Protein AF-A0A0F8YSF9-F1 (afdb_monomer_lite)

Radius of gyration: 15.32 Å; chains: 1; bounding box: 33×25×57 Å

Sequence (98 aa):
MSEEAEVYVSMKVKNFKENPVPSVQKLCTGGCGDMVWVDKKLEHVWSKIPILCMECALLQMDALDEDITITVLPESLQAMMMYHLEKKRQENGTSKNR

Foldseek 3Di:
DADEAEEQEFAFCVVPVDQLE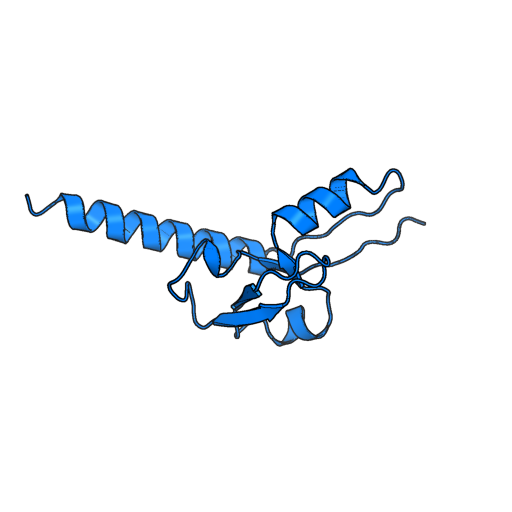CWDWDAQPLPPRTIGTDHPVCCVPCVVHGYHYPVSLVVVVVVPPDRHHYDHDPVSVVSVVVSVVVVVCVVVVVVPPD

Secondary structure (DSSP, 8-state):
-PPPEEEEEE-BGGG--S--SSEEEEE-TTSS--EEEEEGGGHHHHTTS-EEEHHHHHHHHHH--S---EEE-HHHHHHHHHHHHHHHHHHHHHTT--

Structure (mmCIF, N/CA/C/O backbone):
data_AF-A0A0F8YSF9-F1
#
_entry.id   AF-A0A0F8YSF9-F1
#
loop_
_atom_site.group_PDB
_atom_site.id
_atom_site.type_symbol
_atom_site.label_atom_id
_atom_site.label_alt_id
_atom_site.label_comp_id
_atom_site.label_asym_id
_atom_site.label_entity_id
_atom_site.label_seq_id
_atom_site.pdbx_PDB_ins_code
_atom_site.Cartn_x
_atom_site.Cartn_y
_atom_site.Cartn_z
_atom_site.occupancy
_atom_site.B_iso_or_equiv
_atom_site.auth_seq_id
_atom_site.auth_comp_id
_atom_site.auth_asym_id
_atom_site.auth_atom_id
_atom_site.pdbx_PDB_model_num
ATOM 1 N N . MET A 1 1 ? 16.317 8.908 -20.680 1.00 48.16 1 MET A N 1
ATOM 2 C CA . MET A 1 1 ? 15.081 9.494 -20.131 1.00 48.16 1 MET A CA 1
ATOM 3 C C . MET A 1 1 ? 14.679 8.564 -19.017 1.00 48.16 1 MET A C 1
ATOM 5 O O . MET A 1 1 ? 14.404 7.411 -19.305 1.00 48.16 1 MET A O 1
ATOM 9 N N . SER A 1 2 ? 14.812 9.021 -17.783 1.00 55.91 2 SER A N 1
ATOM 10 C CA . SER A 1 2 ? 14.513 8.267 -16.570 1.00 55.91 2 SER A CA 1
ATOM 11 C C . SER A 1 2 ? 12.999 8.053 -16.488 1.00 55.91 2 SER A C 1
ATOM 13 O O . SER A 1 2 ? 12.250 9.026 -16.577 1.00 55.91 2 SER A O 1
ATOM 15 N N . GLU A 1 3 ? 12.538 6.806 -16.423 1.00 58.66 3 GLU A N 1
ATOM 16 C CA . GLU A 1 3 ? 11.113 6.502 -16.264 1.00 58.66 3 GLU A CA 1
ATOM 17 C C . GLU A 1 3 ? 10.751 6.628 -14.777 1.00 58.66 3 GLU A C 1
ATOM 19 O O . GLU A 1 3 ? 11.287 5.914 -13.930 1.00 58.66 3 GLU A O 1
ATOM 24 N N . GLU A 1 4 ? 9.869 7.571 -14.439 1.00 66.44 4 GLU A N 1
ATOM 25 C CA . GLU A 1 4 ? 9.335 7.701 -13.081 1.00 66.44 4 GLU A CA 1
ATOM 26 C C . GLU A 1 4 ? 8.258 6.633 -12.856 1.00 66.44 4 GLU A C 1
ATOM 28 O O . GLU A 1 4 ? 7.282 6.548 -13.605 1.00 66.44 4 GLU A O 1
ATOM 33 N N . ALA A 1 5 ? 8.428 5.814 -11.818 1.00 73.12 5 ALA A N 1
ATOM 34 C CA . ALA A 1 5 ? 7.463 4.789 -11.444 1.00 73.12 5 ALA A CA 1
ATOM 35 C C . ALA A 1 5 ? 6.683 5.247 -10.205 1.00 73.12 5 ALA A C 1
ATOM 37 O O . ALA A 1 5 ? 7.207 5.300 -9.091 1.00 73.12 5 ALA A O 1
ATOM 38 N N . GLU A 1 6 ? 5.404 5.571 -10.385 1.00 82.94 6 GLU A N 1
ATOM 39 C CA . GLU A 1 6 ? 4.506 5.864 -9.269 1.00 82.94 6 GLU A CA 1
ATOM 40 C C . GLU A 1 6 ? 4.061 4.568 -8.592 1.00 82.94 6 GLU A C 1
ATOM 42 O O . GLU A 1 6 ? 3.613 3.629 -9.253 1.00 82.94 6 GLU A O 1
ATOM 47 N N . VAL A 1 7 ? 4.141 4.516 -7.261 1.00 86.19 7 VAL A N 1
ATOM 48 C CA . VAL A 1 7 ? 3.694 3.348 -6.491 1.00 86.19 7 VAL A CA 1
ATOM 49 C C . VAL A 1 7 ? 2.888 3.760 -5.266 1.00 86.19 7 VAL A C 1
ATOM 51 O O . VAL A 1 7 ? 3.155 4.761 -4.596 1.00 86.19 7 VAL A O 1
ATOM 54 N N . TYR A 1 8 ? 1.902 2.937 -4.924 1.00 88.19 8 TYR A N 1
ATOM 55 C CA . TYR A 1 8 ? 1.177 3.045 -3.668 1.00 88.19 8 TYR A CA 1
ATOM 56 C C . TYR A 1 8 ? 1.906 2.228 -2.601 1.00 88.19 8 TYR A C 1
ATOM 58 O O . TYR A 1 8 ? 1.869 0.996 -2.621 1.00 88.19 8 TYR A O 1
ATOM 66 N N . VAL A 1 9 ? 2.563 2.896 -1.653 1.00 88.00 9 VAL A N 1
ATOM 67 C CA . VAL A 1 9 ? 3.250 2.218 -0.544 1.00 88.00 9 VAL A CA 1
ATOM 68 C C . VAL A 1 9 ? 2.325 2.080 0.652 1.00 88.00 9 VAL A C 1
ATOM 70 O O . VAL A 1 9 ? 1.682 3.044 1.066 1.00 88.00 9 VAL A O 1
ATOM 73 N N . SER A 1 10 ? 2.290 0.885 1.240 1.00 87.69 10 SER A N 1
ATOM 74 C CA . SER A 1 10 ? 1.507 0.647 2.444 1.00 87.69 10 SER A CA 1
ATOM 75 C C . SER A 1 10 ? 2.076 -0.405 3.396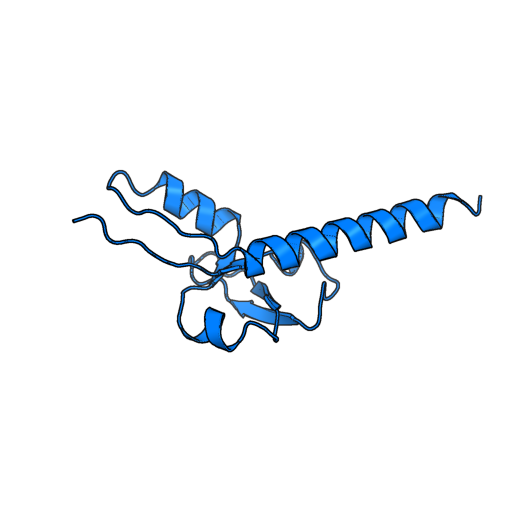 1.00 87.69 10 SER A C 1
ATOM 77 O O . SER A 1 10 ? 3.127 -1.013 3.187 1.00 87.69 10 SER A O 1
ATOM 79 N N . MET A 1 11 ? 1.365 -0.602 4.501 1.00 86.25 11 MET A N 1
ATOM 80 C CA . MET A 1 11 ? 1.764 -1.424 5.634 1.00 86.25 11 MET A CA 1
ATOM 81 C C . MET A 1 11 ? 1.210 -2.843 5.515 1.00 86.25 11 MET A C 1
ATOM 83 O O . MET A 1 11 ? 0.054 -3.057 5.143 1.00 86.25 11 MET A O 1
ATOM 87 N N . LYS A 1 12 ? 2.034 -3.827 5.884 1.00 90.75 12 LYS A N 1
ATOM 88 C CA . LYS A 1 12 ? 1.649 -5.243 5.884 1.00 90.75 12 LYS A CA 1
ATOM 89 C C . LYS A 1 12 ? 0.563 -5.516 6.923 1.00 90.75 12 LYS A C 1
ATOM 91 O O . LYS A 1 12 ? 0.710 -5.133 8.084 1.00 90.75 12 LYS A O 1
ATOM 96 N N . VAL A 1 13 ? -0.456 -6.284 6.543 1.00 88.69 13 VAL A N 1
ATOM 97 C CA . VAL A 1 13 ? -1.551 -6.706 7.436 1.00 88.69 13 VAL A CA 1
ATOM 98 C C . VAL A 1 13 ? -1.011 -7.474 8.645 1.00 88.69 13 VAL A C 1
ATOM 100 O O . VAL A 1 13 ? -1.462 -7.278 9.767 1.00 88.69 13 VAL A O 1
ATOM 103 N N . LYS A 1 14 ? 0.018 -8.309 8.454 1.00 87.19 14 LYS A N 1
ATOM 104 C CA . LYS A 1 14 ? 0.614 -9.096 9.548 1.00 87.19 14 LYS A CA 1
ATOM 105 C C . LYS A 1 14 ? 1.242 -8.239 10.656 1.00 87.19 14 LYS A C 1
ATOM 107 O O . LYS A 1 14 ? 1.259 -8.667 11.807 1.00 87.19 14 LYS A O 1
ATOM 112 N N . ASN A 1 15 ? 1.702 -7.032 10.317 1.00 82.25 15 ASN A N 1
ATOM 113 C CA . ASN A 1 15 ? 2.286 -6.083 11.267 1.00 82.25 15 ASN A CA 1
ATOM 114 C C . ASN A 1 15 ? 1.200 -5.235 11.958 1.00 82.25 15 ASN A C 1
ATOM 116 O O . ASN A 1 15 ? 1.443 -4.667 13.021 1.00 82.25 15 ASN A O 1
ATOM 120 N N . PHE A 1 16 ? 0.003 -5.164 11.366 1.00 76.56 16 PHE A N 1
ATOM 121 C CA . PHE A 1 16 ? -1.118 -4.335 11.805 1.00 76.56 16 PHE A CA 1
ATOM 122 C C . PHE A 1 16 ? -2.419 -5.115 11.645 1.00 76.56 16 PHE A C 1
ATOM 124 O O . PHE A 1 16 ? -3.112 -4.991 10.644 1.00 76.56 16 PHE A O 1
ATOM 131 N N . LYS A 1 17 ? -2.733 -5.974 12.619 1.00 72.31 17 LYS A N 1
ATOM 132 C CA . LYS A 1 17 ? -3.899 -6.873 12.532 1.00 72.31 17 LYS A CA 1
ATOM 133 C C . LYS A 1 17 ? -5.238 -6.131 12.530 1.00 72.31 17 LYS A C 1
ATOM 135 O O . LYS A 1 17 ? -6.229 -6.663 12.040 1.00 72.31 17 LYS A O 1
ATOM 140 N N . GLU A 1 18 ? -5.259 -4.922 13.076 1.00 73.56 18 GLU A N 1
ATOM 141 C CA . GLU A 1 18 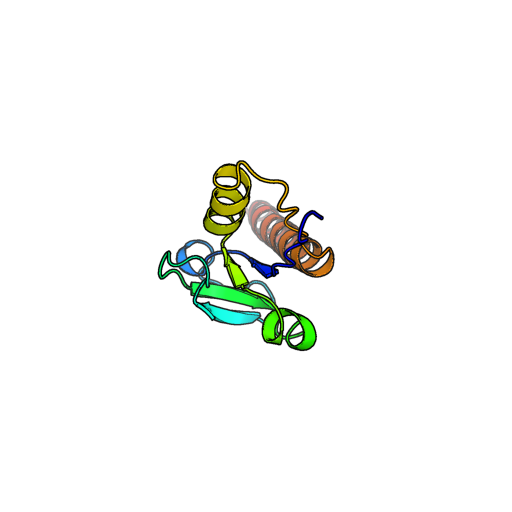? -6.426 -4.047 13.101 1.00 73.56 18 GLU A CA 1
ATOM 142 C C . GLU A 1 18 ? -6.460 -3.165 11.856 1.00 73.56 18 GLU A C 1
ATOM 144 O O . GLU A 1 18 ? -5.416 -2.738 11.365 1.00 73.56 18 GLU A O 1
ATOM 149 N N . ASN A 1 19 ? -7.665 -2.894 11.353 1.00 71.19 19 ASN A N 1
ATOM 150 C CA . ASN A 1 19 ? -7.854 -2.072 10.165 1.00 71.19 19 ASN A CA 1
ATOM 151 C C . ASN A 1 19 ? -7.557 -0.593 10.496 1.00 71.19 19 ASN A C 1
ATOM 153 O O . ASN A 1 19 ? -8.302 -0.010 11.286 1.00 71.19 19 ASN A O 1
ATOM 157 N N . PR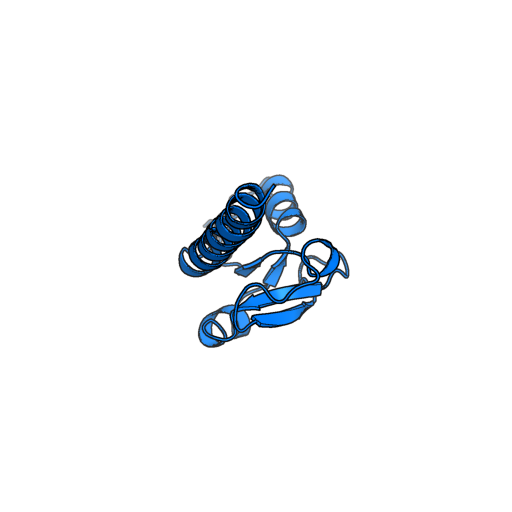O A 1 20 ? -6.496 0.018 9.933 1.00 64.94 20 PRO A N 1
ATOM 158 C CA . PRO A 1 20 ? -6.004 1.317 10.391 1.00 64.94 20 PRO A CA 1
ATOM 159 C C . PRO A 1 20 ? -6.888 2.518 10.009 1.00 64.94 20 PRO A C 1
ATOM 161 O O . PRO A 1 20 ? -6.868 3.536 10.689 1.00 64.94 20 PRO A O 1
ATOM 164 N N . VAL A 1 21 ? -7.666 2.397 8.933 1.00 69.62 21 VAL A N 1
ATOM 165 C CA . VAL A 1 21 ? -8.633 3.372 8.383 1.00 69.62 21 VAL A CA 1
ATOM 166 C C . VAL A 1 21 ? -9.751 2.567 7.683 1.00 69.62 21 VAL A C 1
ATOM 168 O O . VAL A 1 21 ? -9.740 1.343 7.795 1.00 69.62 21 VAL A O 1
ATOM 171 N N . PRO A 1 22 ? -10.741 3.135 6.961 1.00 76.81 22 PRO A N 1
ATOM 172 C CA . PRO A 1 22 ? -11.582 2.347 6.052 1.00 76.81 22 PRO A CA 1
ATOM 173 C C . PRO A 1 22 ? -10.744 1.727 4.919 1.00 76.81 22 PRO A C 1
ATOM 175 O O . PRO A 1 22 ? -10.723 2.221 3.796 1.00 76.81 22 PRO A O 1
ATOM 178 N N . SER A 1 23 ? -10.031 0.645 5.220 1.00 85.12 23 SER A N 1
ATOM 179 C CA . SER A 1 23 ? -9.068 0.012 4.319 1.00 85.12 23 SER A CA 1
ATOM 180 C C . SER A 1 23 ? -9.587 -1.323 3.807 1.00 85.12 23 SER A C 1
ATOM 182 O O . SER A 1 23 ? -10.400 -1.987 4.458 1.00 85.12 23 SER A O 1
ATOM 184 N N . VAL A 1 24 ? -9.060 -1.744 2.662 1.00 90.38 24 VAL A N 1
ATOM 185 C CA . VAL A 1 24 ? -9.198 -3.106 2.134 1.00 90.38 24 VAL A CA 1
ATOM 186 C C . VAL A 1 24 ? -7.834 -3.788 2.102 1.00 90.38 24 VAL A C 1
ATOM 188 O O . VAL A 1 24 ? -6.800 -3.124 2.132 1.00 90.38 24 VAL A O 1
ATOM 191 N N . GLN A 1 25 ? -7.817 -5.117 2.063 1.00 92.50 25 GLN A N 1
ATOM 192 C CA . GLN A 1 25 ? -6.573 -5.871 1.918 1.00 92.50 25 GLN A CA 1
ATOM 193 C C . GLN A 1 25 ? -6.267 -6.081 0.436 1.00 92.50 25 GLN A C 1
ATOM 195 O O . GLN A 1 25 ? -7.150 -6.460 -0.338 1.00 92.50 25 GLN A O 1
ATOM 200 N N . LYS A 1 26 ? -5.012 -5.866 0.044 1.00 94.00 26 LYS A N 1
ATOM 201 C CA . LYS A 1 26 ? -4.505 -6.158 -1.301 1.00 94.00 26 LYS A CA 1
ATOM 202 C C . LYS A 1 26 ? -3.188 -6.913 -1.214 1.00 94.00 26 LYS A C 1
ATOM 204 O O . LYS A 1 26 ? -2.457 -6.777 -0.237 1.00 94.00 26 LYS A O 1
ATOM 209 N N . LEU A 1 27 ? -2.903 -7.717 -2.230 1.00 95.88 27 LEU A N 1
ATOM 210 C CA . LEU A 1 27 ? -1.622 -8.401 -2.344 1.00 95.88 27 LEU A CA 1
ATOM 211 C C . LEU A 1 27 ? -0.538 -7.381 -2.713 1.00 95.88 27 LEU A C 1
ATOM 213 O O . LEU A 1 27 ? -0.756 -6.553 -3.596 1.00 95.88 27 LEU A O 1
ATOM 217 N N . CYS A 1 28 ? 0.619 -7.447 -2.055 1.00 94.56 28 CYS A N 1
ATOM 218 C CA . CYS A 1 28 ? 1.790 -6.682 -2.469 1.00 94.56 28 CYS A CA 1
ATOM 219 C C . CYS A 1 28 ? 2.241 -7.118 -3.873 1.00 94.56 28 CYS A C 1
ATOM 221 O O . CYS A 1 28 ? 2.517 -8.296 -4.106 1.00 94.56 28 CYS A O 1
ATOM 223 N N . THR A 1 29 ? 2.380 -6.166 -4.794 1.00 94.00 29 THR A N 1
ATOM 224 C CA . THR A 1 29 ? 2.812 -6.408 -6.177 1.00 94.00 29 THR A CA 1
ATOM 225 C C . THR A 1 29 ? 4.322 -6.603 -6.306 1.00 94.00 29 THR A C 1
ATOM 227 O O . THR A 1 29 ? 4.792 -7.009 -7.360 1.00 94.00 29 THR A O 1
ATOM 230 N N . GLY A 1 30 ? 5.088 -6.372 -5.235 1.00 89.31 30 GLY A N 1
ATOM 231 C CA . GLY A 1 30 ? 6.539 -6.578 -5.193 1.00 89.31 30 GLY A CA 1
ATOM 232 C C . GLY A 1 30 ? 6.973 -8.043 -5.062 1.00 89.31 30 GLY A C 1
ATOM 233 O O . GLY A 1 30 ? 8.154 -8.305 -4.870 1.00 89.31 30 GLY A O 1
ATOM 234 N N . GLY A 1 31 ? 6.039 -9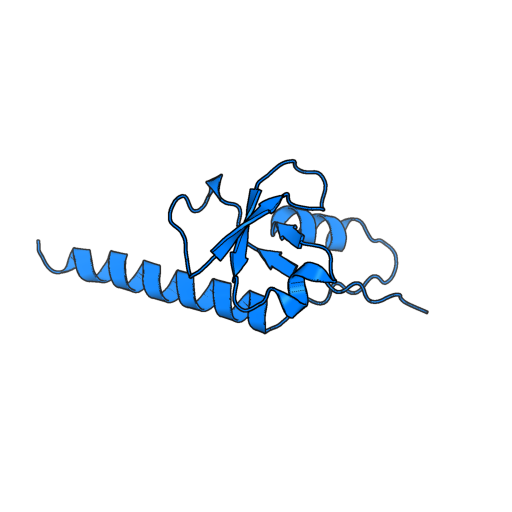.001 -5.104 1.00 90.75 31 GLY A N 1
ATOM 235 C CA . GLY A 1 31 ? 6.347 -10.437 -5.145 1.00 90.75 31 GLY A CA 1
ATOM 236 C C . GLY A 1 31 ? 6.619 -11.108 -3.793 1.00 90.75 31 GLY A C 1
ATOM 237 O O . GLY A 1 31 ? 6.893 -12.302 -3.757 1.00 90.75 31 GLY A O 1
ATOM 238 N N . CYS A 1 32 ? 6.497 -10.396 -2.668 1.00 92.75 32 CYS A N 1
ATOM 239 C CA . CYS A 1 32 ? 6.753 -10.972 -1.339 1.00 92.75 32 CYS A CA 1
ATOM 240 C C . CYS A 1 32 ? 5.611 -11.841 -0.779 1.00 92.75 32 CYS A C 1
ATOM 242 O O . CYS A 1 32 ? 5.762 -12.432 0.287 1.00 92.75 32 CYS A O 1
ATOM 244 N N . GLY A 1 33 ? 4.456 -11.894 -1.452 1.00 92.81 33 GLY A N 1
ATOM 245 C CA . GLY A 1 33 ? 3.291 -12.680 -1.023 1.00 92.81 33 GLY A CA 1
ATOM 246 C C . GLY A 1 33 ? 2.539 -12.121 0.193 1.00 92.81 33 GLY A C 1
ATOM 247 O O . GLY A 1 33 ? 1.522 -12.681 0.595 1.00 92.81 33 GLY A O 1
ATOM 248 N N . ASP A 1 34 ? 3.001 -11.011 0.774 1.00 95.00 34 ASP A N 1
ATOM 249 C CA . ASP A 1 34 ? 2.338 -10.370 1.905 1.00 95.00 34 ASP A CA 1
ATOM 250 C C . ASP A 1 34 ? 1.107 -9.563 1.458 1.00 95.00 34 ASP A C 1
ATOM 252 O O . ASP A 1 34 ? 1.115 -8.874 0.435 1.00 95.00 34 ASP A O 1
ATOM 256 N N . MET A 1 35 ? 0.061 -9.584 2.287 1.00 94.81 35 MET A N 1
ATOM 257 C CA . MET A 1 35 ? -1.076 -8.669 2.165 1.00 94.81 35 MET A CA 1
ATOM 258 C C . MET A 1 35 ? -0.745 -7.323 2.814 1.00 94.81 35 MET A C 1
ATOM 260 O O . MET A 1 35 ? -0.132 -7.272 3.886 1.00 94.81 35 MET A O 1
ATOM 264 N N . VAL A 1 36 ? -1.216 -6.235 2.213 1.00 92.31 36 VAL A N 1
ATOM 265 C CA . VAL A 1 36 ? -1.120 -4.868 2.734 1.00 92.31 36 VAL A CA 1
ATOM 266 C C . VAL A 1 36 ? -2.500 -4.236 2.872 1.00 92.31 36 VAL A C 1
ATOM 268 O O . VAL A 1 36 ? -3.430 -4.574 2.138 1.00 92.31 36 VAL A O 1
ATOM 271 N N . TRP A 1 37 ? -2.637 -3.316 3.822 1.00 89.75 37 TRP A N 1
ATOM 272 C CA . TRP A 1 37 ? -3.826 -2.472 3.928 1.00 89.75 37 TRP A CA 1
ATOM 273 C C . TRP A 1 37 ? -3.773 -1.364 2.884 1.00 89.75 37 TRP A C 1
ATOM 275 O O . TRP A 1 37 ? -2.731 -0.755 2.727 1.00 89.75 37 TRP A O 1
ATOM 285 N N . VAL A 1 38 ? -4.858 -1.045 2.192 1.00 88.88 38 VAL A N 1
ATOM 286 C CA . VAL A 1 38 ? -4.923 0.144 1.322 1.00 88.88 38 VAL A CA 1
ATOM 287 C C . VAL A 1 38 ? -6.174 0.943 1.637 1.00 88.88 38 VAL A C 1
ATOM 289 O O . VAL A 1 38 ? -7.238 0.354 1.838 1.00 88.88 38 VAL A O 1
ATOM 292 N N . ASP A 1 39 ? -6.056 2.269 1.705 1.00 86.56 39 ASP A N 1
ATOM 293 C CA . ASP A 1 39 ? -7.196 3.131 2.013 1.00 86.56 39 ASP A CA 1
ATOM 294 C C . ASP A 1 39 ? -8.214 3.039 0.869 1.00 86.56 39 ASP A C 1
ATOM 296 O O . ASP A 1 39 ? -7.900 3.292 -0.298 1.00 86.56 39 ASP A O 1
ATOM 300 N N . LYS A 1 40 ? -9.456 2.666 1.191 1.00 86.56 40 LYS A N 1
ATOM 301 C CA . LYS A 1 40 ? -10.530 2.541 0.203 1.00 86.56 40 LYS A CA 1
ATOM 302 C C . LYS A 1 40 ? -10.834 3.880 -0.477 1.00 86.56 40 LYS A C 1
ATOM 304 O O . LYS A 1 40 ? -11.240 3.893 -1.632 1.00 86.56 40 LYS A O 1
ATOM 309 N N . LYS A 1 41 ? -10.608 5.012 0.196 1.00 84.81 41 LYS A N 1
ATOM 310 C CA . LYS A 1 41 ? -10.804 6.352 -0.388 1.00 84.81 41 LYS A CA 1
ATOM 311 C C . LYS A 1 41 ? -9.844 6.630 -1.546 1.00 84.81 41 LYS A C 1
ATOM 313 O O . LYS A 1 41 ? -10.167 7.414 -2.436 1.00 84.81 41 LYS A O 1
ATOM 318 N N . LEU A 1 42 ? -8.695 5.958 -1.557 1.00 85.19 42 LEU A N 1
ATOM 319 C CA . LEU A 1 42 ? -7.662 6.091 -2.580 1.00 85.19 42 LEU A CA 1
ATOM 320 C C . LEU A 1 42 ? -7.796 5.033 -3.687 1.00 85.19 42 LEU A C 1
ATOM 322 O O . LEU A 1 42 ? -6.853 4.804 -4.435 1.00 85.19 42 LEU A O 1
ATOM 326 N N . GLU A 1 43 ? -8.969 4.406 -3.845 1.00 88.56 43 GLU A N 1
ATOM 327 C CA . GLU A 1 43 ? -9.224 3.410 -4.901 1.00 88.56 43 GLU A CA 1
ATOM 328 C C . GLU A 1 43 ? -8.926 3.915 -6.309 1.00 88.56 43 GLU A C 1
ATOM 330 O O . GLU A 1 43 ? -8.342 3.202 -7.121 1.00 88.56 43 GLU A O 1
ATOM 335 N N . HIS A 1 44 ? -9.233 5.178 -6.580 1.00 85.69 44 HIS A N 1
ATOM 336 C CA . HIS A 1 44 ? -8.921 5.831 -7.849 1.00 85.69 44 HIS A CA 1
ATOM 337 C C . HIS A 1 44 ? -7.411 5.935 -8.147 1.00 85.69 44 HIS A C 1
ATOM 339 O O . HIS A 1 44 ? -7.045 6.155 -9.303 1.00 85.69 44 HIS A O 1
ATOM 345 N N . VAL A 1 45 ? -6.566 5.781 -7.121 1.00 85.62 45 VAL A N 1
ATOM 346 C CA . VAL A 1 45 ? -5.102 5.783 -7.194 1.00 85.62 45 VAL A CA 1
ATOM 347 C C . VAL A 1 45 ? -4.589 4.355 -7.347 1.00 85.62 45 VAL A C 1
ATOM 349 O O . VAL A 1 45 ? -4.054 3.994 -8.393 1.00 85.62 45 VAL A O 1
ATOM 352 N N . TRP A 1 46 ? -4.803 3.504 -6.337 1.00 87.75 46 TRP A N 1
ATOM 353 C CA . TRP A 1 46 ? -4.212 2.161 -6.298 1.00 87.75 46 TRP A CA 1
ATOM 354 C C . TRP A 1 46 ? -4.813 1.185 -7.317 1.00 87.75 46 TRP A C 1
ATOM 356 O O . TRP A 1 46 ? -4.291 0.090 -7.500 1.00 87.75 46 TRP A O 1
ATOM 366 N N . SER A 1 47 ? -5.897 1.554 -8.005 1.00 87.94 47 SER A N 1
ATOM 367 C CA . SER A 1 47 ? -6.402 0.802 -9.165 1.00 87.94 47 SER A CA 1
ATOM 368 C C . SER A 1 47 ? -5.565 0.989 -10.434 1.00 87.94 47 SER A C 1
ATOM 370 O O . SER A 1 47 ? -5.744 0.225 -11.382 1.00 87.94 47 SER A O 1
ATOM 372 N N . LYS A 1 48 ? -4.674 1.988 -10.469 1.00 89.19 48 LYS A N 1
ATOM 373 C CA . LYS A 1 48 ? -3.895 2.370 -11.659 1.00 89.19 48 LYS A CA 1
ATOM 374 C C . LYS A 1 48 ? -2.395 2.150 -11.509 1.00 89.19 48 LYS A C 1
ATOM 376 O O . LYS A 1 48 ? -1.709 2.064 -12.521 1.00 89.19 48 LYS A O 1
ATOM 381 N N . ILE A 1 49 ? -1.902 2.067 -10.275 1.00 88.88 49 ILE A N 1
A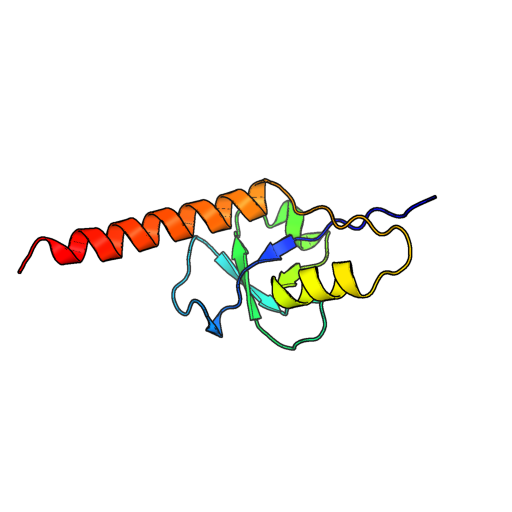TOM 382 C CA . ILE A 1 49 ? -0.472 1.962 -9.974 1.00 88.88 49 ILE A CA 1
ATOM 383 C C . ILE A 1 49 ? -0.167 0.731 -9.108 1.00 88.88 49 ILE A C 1
ATOM 385 O O . ILE A 1 49 ? -1.050 0.260 -8.383 1.00 88.88 49 ILE A O 1
ATOM 389 N N . PRO A 1 50 ? 1.069 0.200 -9.154 1.00 90.69 50 PRO A N 1
ATOM 390 C CA . PRO A 1 50 ? 1.491 -0.912 -8.309 1.00 90.69 50 PRO A CA 1
ATOM 391 C C . PRO A 1 50 ? 1.327 -0.618 -6.812 1.00 90.69 50 PRO A C 1
ATOM 393 O O . PRO A 1 50 ? 1.506 0.512 -6.358 1.00 90.69 50 PRO A O 1
ATOM 396 N N . ILE A 1 51 ? 1.026 -1.660 -6.033 1.00 92.94 51 ILE A N 1
ATOM 397 C CA . ILE A 1 51 ? 0.823 -1.576 -4.583 1.00 92.94 51 ILE A CA 1
ATOM 398 C C . ILE A 1 51 ? 1.959 -2.322 -3.892 1.00 92.94 51 ILE A C 1
ATOM 400 O O . ILE A 1 51 ? 2.013 -3.550 -3.929 1.00 92.94 51 ILE A O 1
ATOM 404 N N . LEU A 1 52 ? 2.839 -1.607 -3.200 1.00 92.44 52 LEU A N 1
ATOM 405 C CA . LEU A 1 52 ? 4.001 -2.190 -2.538 1.00 92.44 52 LEU A CA 1
ATOM 406 C C . LEU A 1 52 ? 3.882 -2.116 -1.019 1.00 92.44 52 LEU A C 1
ATOM 408 O O . LEU A 1 52 ? 3.381 -1.149 -0.448 1.00 92.44 52 LEU A O 1
ATOM 412 N N . CYS A 1 53 ? 4.393 -3.140 -0.339 1.00 91.94 53 CYS A N 1
ATOM 413 C CA . CYS A 1 53 ? 4.748 -2.985 1.063 1.00 91.94 53 CYS A CA 1
ATOM 414 C C . CYS A 1 53 ? 6.027 -2.143 1.180 1.00 91.94 53 CYS A C 1
ATOM 416 O O . CYS A 1 53 ? 6.829 -2.108 0.248 1.00 91.94 53 CYS A O 1
ATOM 418 N N . MET A 1 54 ? 6.237 -1.511 2.337 1.00 86.94 54 MET A N 1
ATOM 419 C CA . MET A 1 54 ? 7.415 -0.662 2.573 1.00 86.94 54 MET A CA 1
ATOM 420 C C . MET A 1 54 ? 8.744 -1.357 2.227 1.00 86.94 54 MET A C 1
ATOM 422 O O . MET A 1 54 ? 9.585 -0.772 1.560 1.00 86.94 54 MET A O 1
ATOM 426 N N . GLU A 1 55 ? 8.919 -2.621 2.621 1.00 89.94 55 GLU A N 1
ATOM 427 C CA . GLU A 1 55 ? 10.143 -3.384 2.325 1.00 89.94 55 GLU A CA 1
ATOM 428 C C . GLU A 1 55 ? 10.358 -3.584 0.819 1.00 89.94 55 GLU A C 1
ATOM 430 O O . GLU A 1 55 ? 11.467 -3.411 0.334 1.00 89.94 55 GLU A O 1
ATOM 435 N N . CYS A 1 56 ? 9.304 -3.914 0.063 1.00 90.88 56 CYS A N 1
ATOM 436 C CA . CYS A 1 56 ? 9.411 -4.072 -1.388 1.00 90.88 56 CYS A CA 1
ATOM 437 C C . CYS A 1 56 ? 9.664 -2.739 -2.095 1.00 90.88 56 CYS A C 1
ATOM 439 O O . CYS A 1 56 ? 10.384 -2.726 -3.084 1.00 90.88 56 CYS A O 1
ATOM 441 N N . ALA A 1 57 ? 9.086 -1.639 -1.603 1.00 87.00 57 ALA A N 1
ATOM 442 C CA . ALA A 1 57 ? 9.359 -0.311 -2.140 1.00 87.00 57 ALA A CA 1
ATOM 443 C C . ALA A 1 57 ? 10.839 0.054 -1.953 1.00 87.00 57 ALA A C 1
ATOM 445 O O . ALA A 1 57 ? 11.492 0.422 -2.920 1.00 87.00 57 ALA A O 1
ATOM 446 N N . LEU A 1 58 ? 11.389 -0.146 -0.750 1.00 84.69 58 LEU A N 1
ATOM 447 C CA . LEU A 1 58 ? 12.808 0.098 -0.465 1.00 84.69 58 LEU A CA 1
ATOM 448 C C . LEU A 1 58 ? 13.731 -0.805 -1.291 1.00 84.69 58 LEU A C 1
ATOM 450 O O . LEU A 1 58 ? 14.680 -0.315 -1.884 1.00 84.69 58 LEU A O 1
ATOM 454 N N . LEU A 1 59 ? 13.419 -2.101 -1.406 1.00 86.06 59 LEU A N 1
ATOM 455 C CA . LEU A 1 59 ? 14.195 -3.018 -2.248 1.00 86.06 59 LEU A CA 1
ATOM 456 C C . LEU A 1 59 ? 14.189 -2.608 -3.722 1.00 86.06 59 LEU A C 1
ATOM 458 O O . LEU A 1 59 ? 15.196 -2.791 -4.394 1.00 86.06 59 LEU A O 1
ATOM 462 N N . GLN A 1 60 ? 13.079 -2.071 -4.236 1.00 80.00 60 GLN A N 1
ATOM 463 C CA . GLN A 1 60 ? 13.053 -1.535 -5.596 1.00 80.00 60 GLN A CA 1
ATOM 464 C C . GLN A 1 60 ? 13.887 -0.258 -5.714 1.00 80.00 60 GLN A C 1
ATOM 466 O O . GLN A 1 60 ? 14.578 -0.109 -6.708 1.00 80.00 60 GLN A O 1
ATOM 471 N N . MET A 1 61 ? 13.892 0.621 -4.708 1.00 76.62 61 MET A N 1
ATOM 472 C CA . MET A 1 61 ? 14.787 1.786 -4.706 1.00 76.62 61 MET A CA 1
ATOM 473 C C . MET A 1 61 ? 16.267 1.375 -4.692 1.00 76.62 61 MET A C 1
ATOM 475 O O . MET A 1 61 ? 17.067 1.991 -5.383 1.00 76.62 61 MET A O 1
ATOM 479 N N . ASP A 1 62 ? 16.620 0.329 -3.937 1.00 75.12 62 ASP A N 1
ATOM 480 C CA . ASP A 1 62 ? 18.005 -0.139 -3.789 1.00 75.12 62 ASP A CA 1
ATOM 481 C C . ASP A 1 62 ? 18.497 -0.983 -4.980 1.00 75.12 62 ASP A C 1
ATOM 483 O O . ASP A 1 62 ? 19.687 -0.995 -5.280 1.00 75.12 62 ASP A O 1
ATOM 487 N N . ALA A 1 63 ? 17.608 -1.735 -5.641 1.00 71.12 63 ALA A N 1
ATOM 488 C CA . ALA A 1 63 ? 17.971 -2.644 -6.735 1.00 71.12 63 ALA A CA 1
ATOM 489 C C . ALA A 1 63 ? 18.118 -1.951 -8.099 1.00 71.12 63 ALA A C 1
ATOM 491 O O . ALA A 1 63 ? 18.579 -2.576 -9.056 1.00 71.12 63 ALA A O 1
ATOM 492 N N . LEU A 1 64 ? 17.692 -0.695 -8.211 1.00 63.88 64 LEU A N 1
ATOM 493 C CA . LEU A 1 64 ? 17.700 0.055 -9.458 1.00 63.88 64 LEU A CA 1
ATOM 494 C C . LEU A 1 64 ? 18.955 0.936 -9.495 1.00 63.88 64 LEU A C 1
ATOM 496 O O . LEU A 1 64 ? 18.947 2.085 -9.076 1.00 63.88 64 LEU A O 1
ATOM 500 N N . ASP A 1 65 ? 20.042 0.360 -10.020 1.00 56.84 65 ASP A N 1
ATOM 501 C CA . ASP A 1 65 ? 21.304 1.042 -10.380 1.00 56.84 65 ASP A CA 1
ATOM 502 C C . ASP A 1 65 ? 21.132 2.011 -11.586 1.00 56.84 65 ASP A C 1
ATOM 504 O O . ASP A 1 65 ? 22.084 2.646 -12.037 1.00 56.84 65 ASP A O 1
ATOM 508 N N . GLU A 1 66 ? 19.909 2.132 -12.121 1.00 54.22 66 GLU A N 1
ATOM 509 C CA . GLU A 1 66 ? 19.490 3.082 -13.158 1.00 54.22 66 GLU A CA 1
ATOM 510 C C . GLU A 1 66 ? 18.340 3.951 -12.624 1.00 54.22 66 GLU A C 1
ATOM 512 O O . GLU A 1 66 ? 17.519 3.456 -11.858 1.00 54.22 66 GLU A O 1
ATOM 517 N N . ASP A 1 67 ? 18.297 5.224 -13.047 1.00 57.59 67 ASP A N 1
ATOM 518 C CA . ASP A 1 67 ? 17.493 6.373 -12.573 1.00 57.59 67 ASP A CA 1
ATOM 519 C C . ASP A 1 67 ? 15.961 6.169 -12.402 1.00 57.59 67 ASP A C 1
ATOM 521 O O . ASP A 1 67 ? 15.158 6.965 -12.889 1.00 57.59 67 ASP A O 1
ATOM 525 N N . ILE A 1 68 ? 15.486 5.137 -11.717 1.00 56.25 68 ILE A N 1
ATOM 526 C CA . ILE A 1 68 ? 14.062 4.961 -11.447 1.00 56.25 68 ILE A CA 1
ATOM 527 C C . ILE A 1 68 ? 13.738 5.714 -10.168 1.00 56.25 68 ILE A C 1
ATOM 529 O O . ILE A 1 68 ? 14.058 5.310 -9.050 1.00 56.25 68 ILE A O 1
ATOM 533 N N . THR A 1 69 ? 13.075 6.851 -10.351 1.00 63.25 69 THR A N 1
ATOM 534 C CA . THR A 1 69 ? 12.520 7.610 -9.237 1.00 63.25 69 THR A CA 1
ATOM 535 C C . THR A 1 69 ? 11.199 6.971 -8.841 1.00 63.25 69 THR A C 1
ATOM 537 O O . THR A 1 69 ? 10.243 6.958 -9.618 1.00 63.25 69 THR A O 1
ATOM 540 N N . ILE A 1 70 ? 11.159 6.415 -7.630 1.00 67.81 70 ILE A N 1
ATOM 541 C CA . ILE A 1 70 ? 9.926 5.905 -7.037 1.00 67.81 70 ILE A CA 1
ATOM 542 C C . ILE A 1 70 ? 9.221 7.055 -6.328 1.00 67.81 70 ILE A C 1
ATOM 544 O O . ILE A 1 70 ? 9.669 7.532 -5.281 1.00 67.81 70 ILE A O 1
ATOM 548 N N . THR A 1 71 ? 8.089 7.480 -6.880 1.00 74.00 71 THR A N 1
ATOM 549 C CA . THR A 1 71 ? 7.272 8.532 -6.274 1.00 74.00 71 THR A CA 1
ATOM 550 C C . THR A 1 71 ? 6.267 7.909 -5.316 1.00 74.00 71 THR A C 1
ATOM 552 O O . THR A 1 71 ? 5.328 7.218 -5.719 1.00 74.00 71 THR A O 1
ATOM 555 N N . VAL A 1 72 ? 6.462 8.169 -4.021 1.00 74.31 72 VAL A N 1
ATOM 556 C CA . VAL A 1 72 ? 5.487 7.832 -2.981 1.00 74.31 72 VAL A CA 1
ATOM 557 C C . VAL A 1 72 ? 4.473 8.962 -2.879 1.00 74.31 72 VAL A C 1
ATOM 559 O O . VAL A 1 72 ? 4.816 10.088 -2.519 1.00 74.31 72 VAL A O 1
ATOM 562 N N . LEU A 1 73 ? 3.212 8.651 -3.165 1.00 76.19 73 LEU A N 1
ATOM 563 C CA . LEU A 1 73 ? 2.153 9.656 -3.163 1.00 76.19 73 LEU A CA 1
ATOM 564 C C . LEU A 1 73 ? 1.913 10.243 -1.754 1.00 76.19 73 LEU A C 1
ATOM 566 O O . LEU A 1 73 ? 1.828 9.475 -0.783 1.00 76.19 73 LEU A O 1
ATOM 570 N N . PRO A 1 74 ? 1.769 11.579 -1.616 1.00 78.31 74 PRO A N 1
ATOM 571 C CA . PRO A 1 74 ? 1.557 12.244 -0.328 1.00 78.31 74 PRO A CA 1
ATOM 572 C C . PRO A 1 74 ? 0.361 11.704 0.462 1.00 78.31 74 PRO A C 1
ATOM 574 O O . PRO A 1 74 ? 0.426 11.594 1.686 1.00 78.31 74 PRO A O 1
ATOM 577 N N . GLU A 1 75 ? -0.715 11.322 -0.222 1.00 71.25 75 GLU A N 1
ATOM 578 C CA . GLU A 1 75 ? -1.935 10.780 0.375 1.00 71.25 75 GLU A CA 1
ATOM 579 C C . GLU A 1 75 ? -1.670 9.445 1.080 1.00 71.25 75 GLU A C 1
ATOM 581 O O . GLU A 1 75 ? -2.165 9.210 2.186 1.00 71.25 75 GLU A O 1
ATOM 586 N N . SER A 1 76 ? -0.836 8.595 0.474 1.00 70.44 76 SER A N 1
ATOM 587 C CA . SER A 1 76 ? -0.410 7.316 1.052 1.00 70.44 76 SER A CA 1
ATOM 588 C C . SER A 1 76 ? 0.390 7.541 2.333 1.00 70.44 76 SER A C 1
ATOM 590 O O . SER A 1 76 ? 0.156 6.886 3.353 1.00 70.44 76 SER A O 1
ATOM 592 N N . LEU A 1 77 ? 1.304 8.517 2.312 1.00 75.44 77 LEU A N 1
ATOM 593 C CA . LEU A 1 77 ? 2.103 8.879 3.480 1.00 75.44 77 LEU A CA 1
ATOM 594 C C . LEU A 1 77 ? 1.229 9.466 4.598 1.00 75.44 77 LEU A C 1
ATOM 596 O O . LEU A 1 77 ? 1.353 9.067 5.758 1.00 75.44 77 LEU A O 1
ATOM 600 N N . GLN A 1 78 ? 0.304 10.364 4.253 1.00 78.12 78 GLN A N 1
ATOM 601 C CA . GLN A 1 78 ? -0.613 10.987 5.203 1.00 78.12 78 GLN A CA 1
ATOM 602 C C . GLN A 1 78 ? -1.507 9.951 5.895 1.00 78.12 78 GLN A C 1
ATOM 604 O O . GLN A 1 78 ? -1.667 10.010 7.116 1.00 78.12 78 GLN A O 1
ATOM 609 N N . ALA A 1 79 ? -2.049 8.980 5.151 1.00 72.75 79 ALA A N 1
ATOM 610 C CA . ALA A 1 79 ? -2.860 7.902 5.716 1.00 72.75 79 ALA A CA 1
ATOM 611 C C . ALA A 1 79 ? -2.068 7.074 6.746 1.00 72.75 79 ALA A C 1
ATOM 613 O O . ALA A 1 79 ? -2.549 6.832 7.858 1.00 72.75 79 ALA A O 1
ATOM 614 N N . MET A 1 80 ? -0.820 6.708 6.425 1.00 75.56 80 MET A N 1
ATOM 615 C CA . MET A 1 80 ? 0.060 5.987 7.354 1.00 75.56 80 MET A CA 1
ATOM 616 C C . MET A 1 80 ? 0.394 6.810 8.607 1.00 75.56 80 MET A C 1
ATOM 618 O O . MET A 1 80 ? 0.387 6.272 9.721 1.00 75.56 80 MET A O 1
ATOM 622 N N . MET A 1 81 ? 0.671 8.109 8.447 1.00 81.12 81 MET A N 1
ATOM 623 C CA . MET A 1 81 ? 0.977 9.014 9.559 1.00 81.12 81 MET A CA 1
ATOM 624 C C . MET A 1 81 ? -0.217 9.203 10.498 1.00 81.12 81 MET A C 1
ATOM 626 O O . MET A 1 81 ? -0.050 9.116 11.716 1.00 81.12 81 MET A O 1
ATOM 630 N N . MET A 1 82 ? -1.415 9.428 9.949 1.00 78.62 82 MET A N 1
ATOM 631 C CA . MET A 1 82 ? -2.644 9.608 10.730 1.00 78.62 82 MET A CA 1
ATOM 632 C C . MET A 1 82 ? -2.915 8.399 11.622 1.00 78.62 82 MET A C 1
ATOM 634 O O . MET A 1 82 ? -3.103 8.560 12.828 1.00 78.62 82 MET A O 1
ATOM 638 N N . TYR A 1 83 ? -2.812 7.191 11.067 1.00 76.31 83 TYR A N 1
ATOM 639 C CA . TYR A 1 83 ? -2.980 5.972 11.848 1.00 76.31 83 TYR A CA 1
ATOM 640 C C . TYR A 1 83 ? -1.956 5.845 12.992 1.00 76.31 83 TYR A C 1
ATOM 642 O O . TYR A 1 83 ? -2.320 5.530 14.125 1.00 76.31 83 TYR A O 1
ATOM 650 N N . HIS A 1 84 ? -0.672 6.131 12.743 1.00 78.69 84 HIS A N 1
ATOM 651 C CA . HIS A 1 84 ? 0.354 6.059 13.794 1.00 78.69 84 HIS A CA 1
ATOM 652 C C . HIS A 1 84 ? 0.104 7.058 14.929 1.00 78.69 84 HIS A C 1
ATOM 654 O O . HIS A 1 84 ? 0.337 6.742 16.098 1.00 78.69 84 HIS A O 1
ATOM 660 N N . LEU A 1 85 ? -0.361 8.264 14.598 1.00 81.19 85 LEU A N 1
ATOM 661 C CA . LEU A 1 85 ? -0.713 9.277 15.588 1.00 81.19 85 LEU A CA 1
ATOM 662 C C . LEU A 1 85 ? -1.922 8.848 16.426 1.00 81.19 85 LEU A C 1
ATOM 664 O O . LEU A 1 85 ? -1.904 9.016 17.647 1.00 81.19 85 LEU A O 1
ATOM 668 N N . GLU A 1 86 ? -2.947 8.268 15.801 1.00 77.38 86 GLU A N 1
ATOM 669 C CA . GLU A 1 86 ? -4.126 7.742 16.495 1.00 77.38 86 GLU A CA 1
ATOM 670 C C . GLU A 1 86 ? -3.773 6.568 17.412 1.00 77.38 86 GLU A C 1
ATOM 672 O O . GLU A 1 86 ? -4.154 6.575 18.584 1.00 77.38 86 GLU A O 1
ATOM 677 N N . LYS A 1 87 ? -2.960 5.620 16.936 1.00 76.94 87 LYS A N 1
ATOM 678 C CA . LYS A 1 87 ? -2.489 4.488 17.740 1.00 76.94 87 LYS A CA 1
ATOM 679 C C . LYS A 1 87 ? -1.706 4.948 18.974 1.00 76.94 87 LYS A C 1
ATOM 681 O O . LYS A 1 87 ? -2.026 4.544 20.089 1.00 76.94 87 LYS A O 1
ATOM 686 N N . LYS A 1 88 ? -0.753 5.876 18.809 1.00 78.69 88 LYS A N 1
ATOM 687 C CA . LYS A 1 88 ? -0.006 6.458 19.943 1.00 78.69 88 LYS A CA 1
ATOM 688 C C . LYS A 1 88 ? -0.918 7.165 20.945 1.00 78.69 88 LYS A C 1
ATOM 690 O O . LYS A 1 88 ? -0.655 7.137 22.145 1.00 78.69 88 LYS A O 1
ATOM 695 N N . ARG A 1 89 ? -1.983 7.831 20.481 1.00 78.12 89 ARG A N 1
ATOM 696 C CA . ARG A 1 89 ? -2.971 8.460 21.374 1.00 78.12 89 ARG A CA 1
ATOM 697 C C . ARG A 1 89 ? -3.736 7.424 22.188 1.00 78.12 89 ARG A C 1
ATOM 699 O O . ARG A 1 89 ? -3.944 7.657 23.374 1.00 78.12 89 ARG A O 1
ATOM 706 N N . GLN A 1 90 ? -4.128 6.307 21.582 1.00 70.56 90 GLN A N 1
ATOM 707 C CA . GLN A 1 90 ? -4.814 5.221 22.285 1.00 70.56 90 GLN A CA 1
ATOM 708 C C . GLN A 1 90 ? -3.901 4.577 23.337 1.00 70.56 90 GLN A C 1
ATOM 710 O O . GLN A 1 90 ? -4.299 4.485 24.494 1.00 70.56 90 GLN A O 1
ATOM 715 N N . GLU A 1 91 ? -2.653 4.258 22.976 1.00 75.50 91 GLU A N 1
ATOM 716 C CA . GLU A 1 91 ? -1.642 3.692 23.887 1.00 75.50 91 GLU A CA 1
ATOM 717 C C . GLU A 1 91 ? -1.344 4.624 25.082 1.00 75.50 91 GLU A C 1
ATOM 719 O O . GLU A 1 91 ? -1.279 4.185 26.234 1.00 75.50 91 GLU A O 1
ATOM 724 N N . ASN A 1 92 ? -1.236 5.934 24.837 1.00 68.88 92 ASN A N 1
ATOM 725 C CA . ASN A 1 92 ? -0.993 6.930 25.887 1.00 68.88 92 ASN A CA 1
ATOM 726 C C . ASN A 1 92 ? -2.247 7.275 26.710 1.00 68.88 92 ASN A C 1
ATOM 728 O O . ASN A 1 92 ? -2.127 7.682 27.867 1.00 68.88 92 ASN A O 1
ATOM 732 N N . GLY A 1 93 ? -3.445 7.122 26.139 1.00 58.50 93 GLY A N 1
ATOM 733 C CA . GLY A 1 93 ? -4.722 7.304 26.833 1.00 58.50 93 GLY A CA 1
ATOM 734 C C . GLY A 1 93 ? -5.006 6.196 27.847 1.00 58.50 93 GLY A C 1
ATOM 735 O O . GLY A 1 93 ? -5.552 6.464 28.915 1.00 58.50 93 GLY A O 1
ATOM 736 N N . THR A 1 94 ? -4.557 4.970 27.570 1.00 53.47 94 THR A N 1
ATOM 737 C CA . THR A 1 94 ? -4.657 3.834 28.501 1.00 53.47 94 THR A CA 1
ATOM 738 C C . THR A 1 94 ? -3.707 3.913 29.700 1.00 53.47 94 THR A C 1
ATOM 740 O O . THR A 1 94 ? -3.993 3.311 30.731 1.00 53.47 94 THR A O 1
ATOM 743 N N . SER A 1 95 ? -2.627 4.699 29.628 1.00 51.34 95 SER A N 1
ATOM 744 C CA . SER A 1 95 ? -1.658 4.846 30.732 1.00 51.34 95 SER A CA 1
ATOM 745 C C . SER A 1 95 ? -2.088 5.806 31.851 1.00 51.34 95 SER A C 1
ATOM 747 O O . SER A 1 95 ? -1.360 5.945 32.828 1.00 51.34 95 SER A O 1
ATOM 749 N N . LYS A 1 96 ? -3.248 6.474 31.752 1.00 48.66 96 LYS A N 1
ATOM 750 C CA . LYS A 1 96 ? -3.732 7.414 32.787 1.00 48.66 96 LYS A CA 1
ATOM 751 C C . LYS A 1 96 ? -4.757 6.839 33.774 1.00 48.66 96 LYS A C 1
ATOM 753 O O . LYS A 1 96 ? -5.181 7.567 34.663 1.00 48.66 96 LYS A O 1
ATOM 758 N N . ASN A 1 97 ? -5.106 5.556 33.666 1.00 45.28 97 ASN A N 1
ATOM 759 C CA . ASN A 1 97 ? -6.002 4.868 34.608 1.00 45.28 97 ASN A CA 1
ATOM 760 C C . ASN A 1 97 ? -5.288 3.735 35.368 1.00 45.28 97 ASN A C 1
ATOM 762 O O . ASN A 1 97 ? -5.782 2.606 35.413 1.00 45.28 97 ASN A O 1
ATOM 766 N N . ARG A 1 98 ? -4.122 4.016 35.956 1.00 40.66 98 ARG A N 1
ATOM 767 C CA . ARG A 1 98 ? -3.504 3.122 36.940 1.00 40.66 98 ARG A CA 1
ATOM 768 C C . ARG A 1 98 ? -2.896 3.894 38.094 1.00 40.66 98 ARG A C 1
ATOM 770 O O . ARG A 1 98 ? -2.269 4.937 37.815 1.00 40.66 98 ARG A O 1
#

Organism: NCBI:txid412755

pLDDT: mean 78.44, std 12.97, range [40.66, 95.88]